Prote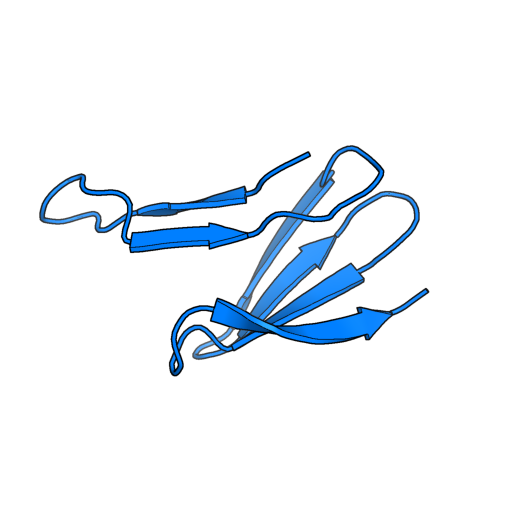in AF-A0ABD0MX18-F1 (afdb_monomer_lite)

Secondary structure (DSSP, 8-state):
--EEEE-TTT--EEEEE---SS-EEEEEEETTEEEEEESS-EEEEETTTTTEEEEEE-

Foldseek 3Di:
DKDWDADPVVRHTQAIRDDDPADQPDWDDDPFWIWTDDPVWIWIFGPVPRGDGPDIDD

pLDDT: mean 87.28, std 5.08, range [69.31, 93.62]

Organism: Cirrhinus mrigala (NCBI:txid683832)

Radius of gyration: 11.09 Å; chains: 1; bounding box: 24×18×35 Å

InterPro domains:
  IPR001680 WD40 repeat [PS50082] (17-48)
  IPR015943 WD40/YVTN repeat-like-containing domain superfamily [G3DSA:2.130.10.10] (1-58)
  IPR036322 WD40-repeat-containing domain superfamily [SSF50978] (2-57)

Structure (mmCIF, N/CA/C/O backbone):
data_AF-A0ABD0MX18-F1
#
_entry.id   AF-A0ABD0MX18-F1
#
loop_
_atom_site.group_PDB
_atom_site.id
_atom_site.type_symbol
_atom_site.label_atom_id
_atom_site.label_alt_id
_atom_site.label_comp_id
_atom_site.label_asym_id
_atom_site.label_entity_id
_atom_site.label_seq_id
_atom_site.pdbx_PDB_ins_code
_atom_site.Cartn_x
_atom_site.Cartn_y
_atom_site.Cartn_z
_atom_site.occupancy
_atom_site.B_iso_or_equiv
_atom_site.auth_seq_id
_atom_site.auth_comp_id
_atom_site.auth_asym_id
_atom_site.auth_atom_id
_atom_site.pdbx_PDB_model_num
ATOM 1 N N . ARG A 1 1 ? 12.891 -0.649 -3.963 1.00 80.88 1 ARG A N 1
ATOM 2 C CA . ARG A 1 1 ? 12.385 0.302 -2.933 1.00 80.88 1 ARG A CA 1
ATOM 3 C C . ARG A 1 1 ? 11.122 -0.272 -2.282 1.00 80.88 1 ARG A C 1
ATOM 5 O O . ARG A 1 1 ? 10.379 -0.959 -2.972 1.00 80.88 1 ARG A O 1
ATOM 12 N N . THR A 1 2 ? 10.884 -0.037 -0.992 1.00 84.56 2 THR A N 1
ATOM 13 C CA . THR A 1 2 ? 9.769 -0.623 -0.220 1.00 84.56 2 THR A CA 1
ATOM 14 C C . THR A 1 2 ? 8.801 0.455 0.273 1.00 84.56 2 THR A C 1
ATOM 16 O O . THR A 1 2 ? 9.215 1.583 0.539 1.00 84.56 2 THR A O 1
ATOM 19 N N . CYS A 1 3 ? 7.520 0.113 0.403 1.00 87.56 3 CYS A N 1
ATOM 20 C CA . CYS A 1 3 ? 6.534 0.909 1.138 1.00 87.56 3 CYS A CA 1
ATOM 21 C C . CYS A 1 3 ? 6.043 0.096 2.331 1.00 87.56 3 CYS A C 1
ATOM 23 O O . CYS A 1 3 ? 5.890 -1.111 2.213 1.00 87.56 3 CYS A O 1
ATOM 25 N N . LYS A 1 4 ? 5.790 0.735 3.469 1.00 89.25 4 LYS A N 1
ATOM 26 C CA . LYS A 1 4 ? 5.295 0.055 4.670 1.00 89.25 4 LYS A CA 1
ATOM 27 C C . LYS A 1 4 ? 3.958 0.642 5.083 1.00 89.25 4 LYS A C 1
ATOM 29 O O . LYS A 1 4 ? 3.766 1.852 4.972 1.00 89.25 4 LYS A O 1
ATOM 34 N N . VAL A 1 5 ? 3.060 -0.209 5.559 1.00 88.12 5 VAL A N 1
ATOM 35 C CA . VAL A 1 5 ? 1.786 0.202 6.151 1.00 88.12 5 VAL A CA 1
ATOM 36 C C . VAL A 1 5 ? 1.872 -0.027 7.649 1.00 88.12 5 VAL A C 1
ATOM 38 O O . VAL A 1 5 ? 2.339 -1.072 8.101 1.00 88.12 5 VAL A O 1
ATOM 41 N N . TRP A 1 6 ? 1.420 0.962 8.406 1.00 90.12 6 TRP A N 1
ATOM 42 C CA . TRP A 1 6 ? 1.552 1.011 9.854 1.00 90.12 6 TRP A CA 1
ATOM 43 C C . TRP A 1 6 ? 0.182 1.151 10.497 1.00 90.12 6 TRP A C 1
ATOM 45 O O . TRP A 1 6 ? -0.688 1.860 9.987 1.00 90.12 6 TRP A O 1
ATOM 55 N N . ASN A 1 7 ? 0.006 0.495 11.635 1.00 88.12 7 ASN A N 1
ATOM 56 C CA . ASN A 1 7 ? -1.128 0.720 12.505 1.00 88.12 7 ASN A CA 1
ATOM 57 C C . ASN A 1 7 ? -0.874 2.010 13.286 1.00 88.12 7 ASN A C 1
ATOM 59 O O . ASN A 1 7 ? 0.088 2.096 14.044 1.00 88.12 7 ASN A O 1
ATOM 63 N N . LEU A 1 8 ? -1.736 3.009 13.114 1.00 88.56 8 LEU A N 1
ATOM 64 C CA . LEU A 1 8 ? -1.571 4.303 13.778 1.00 88.56 8 LEU A CA 1
ATOM 65 C C . LEU A 1 8 ? -1.882 4.259 1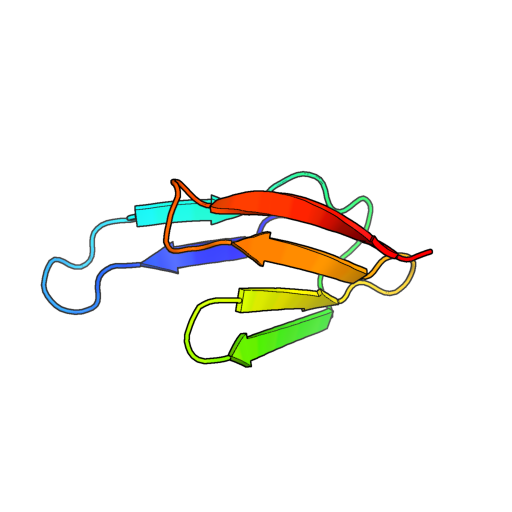5.281 1.00 88.56 8 LEU A C 1
ATOM 67 O O . LEU A 1 8 ? -1.420 5.124 16.014 1.00 88.56 8 LEU A O 1
ATOM 71 N N . VAL A 1 9 ? -2.645 3.264 15.743 1.00 93.12 9 VAL A N 1
ATOM 72 C CA . VAL A 1 9 ? -3.008 3.097 17.157 1.00 93.12 9 VAL A CA 1
ATOM 73 C C . VAL A 1 9 ? -1.884 2.411 17.929 1.00 93.12 9 VAL A C 1
ATOM 75 O O . VAL A 1 9 ? -1.520 2.857 19.010 1.00 93.12 9 VAL A O 1
ATOM 78 N N . THR A 1 10 ? -1.322 1.329 17.382 1.00 93.62 10 THR A N 1
ATOM 79 C CA . THR A 1 10 ? -0.266 0.553 18.059 1.00 93.62 10 THR A CA 1
ATOM 80 C C . THR A 1 10 ? 1.147 0.966 17.653 1.00 93.62 10 THR A C 1
ATOM 82 O O . THR A 1 10 ? 2.111 0.551 18.290 1.00 93.62 10 THR A O 1
ATOM 85 N N . GLY A 1 11 ? 1.292 1.736 16.571 1.00 92.94 11 GLY A N 1
ATOM 86 C CA . GLY A 1 11 ? 2.583 2.081 15.973 1.00 92.94 11 GLY A CA 1
ATOM 87 C C . GLY A 1 11 ? 3.293 0.901 15.302 1.00 92.94 11 GLY A C 1
ATOM 88 O O . GLY A 1 11 ? 4.441 1.036 14.887 1.00 92.94 11 GLY A O 1
ATOM 89 N N . GLN A 1 12 ? 2.647 -0.262 15.202 1.00 92.81 12 GLN A N 1
ATO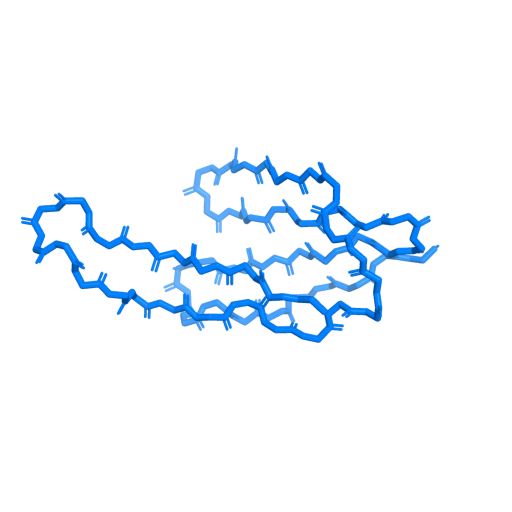M 90 C CA . GLN A 1 12 ? 3.266 -1.461 14.646 1.00 92.81 12 GLN A CA 1
ATOM 91 C C . GLN A 1 12 ? 3.152 -1.502 13.125 1.00 92.81 12 GLN A C 1
ATOM 93 O O . GLN A 1 12 ? 2.143 -1.101 12.540 1.00 92.81 12 GLN A O 1
ATOM 98 N N . GLU A 1 13 ? 4.191 -2.024 12.479 1.00 90.44 13 GLU A N 1
ATOM 99 C CA . GLU A 1 13 ? 4.155 -2.336 11.055 1.00 90.44 13 GLU A CA 1
ATOM 100 C C . GLU A 1 13 ? 3.129 -3.448 10.815 1.00 90.44 13 GLU A C 1
ATOM 102 O O . GLU A 1 13 ? 3.226 -4.531 11.386 1.00 90.44 13 GLU A O 1
ATOM 107 N N . ILE A 1 14 ? 2.140 -3.168 9.969 1.00 87.94 14 ILE A N 1
ATOM 108 C CA . ILE A 1 14 ? 1.148 -4.156 9.542 1.00 87.94 14 ILE A CA 1
ATOM 109 C C . ILE A 1 14 ? 1.736 -4.994 8.405 1.00 87.94 14 ILE A C 1
ATOM 111 O O . ILE A 1 14 ? 1.526 -6.201 8.346 1.00 87.94 14 ILE A O 1
ATOM 115 N N . MET A 1 15 ? 2.434 -4.345 7.466 1.00 86.44 15 MET A N 1
ATOM 116 C CA . MET A 1 15 ? 2.867 -4.978 6.218 1.00 86.44 15 MET A CA 1
ATOM 117 C C . MET A 1 15 ? 3.922 -4.167 5.463 1.00 86.44 15 MET A C 1
ATOM 119 O O . MET A 1 15 ? 3.959 -2.934 5.528 1.00 86.44 15 MET A O 1
ATOM 123 N N . SER A 1 16 ? 4.709 -4.882 4.657 1.00 88.31 16 SER A N 1
ATOM 124 C CA . SER A 1 16 ? 5.750 -4.336 3.785 1.00 88.31 16 SER A CA 1
ATOM 125 C C . SER A 1 16 ? 5.472 -4.668 2.314 1.00 88.31 16 SER A C 1
ATOM 127 O O . SER A 1 16 ? 5.504 -5.821 1.890 1.00 88.31 16 SER A O 1
ATOM 129 N N . LEU A 1 17 ? 5.214 -3.633 1.519 1.00 87.44 17 LEU A N 1
ATOM 130 C CA . LEU A 1 17 ? 4.963 -3.667 0.079 1.00 87.44 17 LEU A CA 1
ATOM 131 C C . LEU A 1 17 ? 6.296 -3.555 -0.676 1.00 87.44 17 LEU A C 1
ATOM 133 O O . LEU A 1 17 ? 6.774 -2.463 -1.010 1.00 87.44 17 LEU A O 1
ATOM 137 N N . GLY A 1 18 ? 6.936 -4.702 -0.891 1.00 85.31 18 GLY A N 1
ATOM 138 C CA . GLY A 1 18 ? 8.227 -4.812 -1.572 1.00 85.31 18 GLY A CA 1
ATOM 139 C C . GLY A 1 18 ? 8.144 -4.995 -3.091 1.00 85.31 18 GLY A C 1
ATOM 140 O O . GLY A 1 18 ? 7.076 -5.086 -3.686 1.00 85.31 18 GLY A O 1
ATOM 141 N N . GLY A 1 19 ? 9.304 -5.074 -3.745 1.00 82.38 19 GLY A N 1
ATOM 142 C CA . GLY A 1 19 ? 9.389 -5.500 -5.149 1.00 82.38 19 GLY A CA 1
ATOM 143 C C . GLY A 1 19 ? 9.271 -4.398 -6.204 1.00 82.38 19 GLY A C 1
ATOM 144 O O . GLY A 1 19 ? 9.128 -4.712 -7.383 1.00 82.38 19 GLY A O 1
ATOM 145 N N . HIS A 1 20 ? 9.345 -3.117 -5.827 1.00 85.19 20 HIS A N 1
ATOM 146 C CA . HIS A 1 20 ? 9.565 -2.052 -6.813 1.00 85.19 20 HIS A CA 1
ATOM 147 C C . HIS A 1 20 ? 11.039 -1.998 -7.227 1.00 85.19 20 HIS A C 1
ATOM 149 O O . HIS A 1 20 ? 11.890 -1.897 -6.331 1.00 85.19 20 HIS A O 1
ATOM 155 N N . PRO A 1 21 ? 11.351 -2.001 -8.539 1.00 82.06 21 PRO A N 1
ATOM 156 C CA . PRO A 1 21 ? 12.731 -1.920 -9.025 1.00 82.06 21 PRO A CA 1
ATOM 157 C C . PRO A 1 21 ? 13.340 -0.549 -8.731 1.00 82.06 21 PRO A C 1
ATOM 159 O O . PRO A 1 21 ? 14.517 -0.439 -8.420 1.00 82.06 21 PRO A O 1
ATOM 162 N N . ASN A 1 22 ? 12.499 0.485 -8.761 1.00 85.69 22 ASN A N 1
ATOM 163 C CA . ASN A 1 22 ? 12.880 1.875 -8.617 1.00 85.69 22 ASN A CA 1
ATOM 164 C C . ASN A 1 22 ? 12.222 2.504 -7.394 1.00 85.69 22 ASN A C 1
ATOM 166 O O . ASN A 1 22 ? 11.425 1.910 -6.660 1.00 85.69 22 ASN A O 1
ATOM 170 N N . ASN A 1 23 ? 12.578 3.760 -7.186 1.00 89.44 23 ASN A N 1
ATOM 171 C CA . ASN A 1 23 ? 12.002 4.602 -6.170 1.00 89.44 23 ASN A CA 1
ATOM 172 C C . ASN A 1 23 ? 10.491 4.852 -6.445 1.00 89.44 23 ASN A C 1
ATOM 174 O O . ASN A 1 23 ? 10.129 5.522 -7.401 1.00 89.44 23 ASN A O 1
ATOM 178 N N . VAL A 1 24 ? 9.604 4.320 -5.588 1.00 89.56 24 VAL A N 1
ATOM 179 C CA . VAL A 1 24 ? 8.165 4.637 -5.427 1.00 89.56 24 VAL A CA 1
ATOM 180 C C . VAL A 1 24 ? 7.897 6.129 -5.188 1.00 89.56 24 VAL A C 1
ATOM 182 O O . VAL A 1 24 ? 7.921 6.599 -4.052 1.00 89.56 24 VAL A O 1
ATOM 185 N N . VAL A 1 25 ? 7.722 6.895 -6.250 1.00 92.00 25 VAL A N 1
ATOM 186 C CA . VAL A 1 25 ? 7.539 8.351 -6.206 1.00 92.00 25 VAL A CA 1
ATOM 187 C C . VAL A 1 25 ? 6.207 8.779 -5.597 1.00 92.00 25 VAL A C 1
ATOM 189 O O . VAL A 1 25 ? 6.107 9.893 -5.098 1.00 92.00 25 VAL A O 1
ATOM 192 N N . SER A 1 26 ? 5.192 7.914 -5.624 1.00 90.00 26 SER A N 1
ATOM 193 C CA . SER A 1 26 ? 3.863 8.248 -5.118 1.00 90.00 26 SER A CA 1
ATOM 194 C C . SER A 1 26 ? 3.124 7.017 -4.604 1.00 90.00 26 SER A C 1
ATOM 196 O O . SER A 1 26 ? 3.338 5.894 -5.071 1.00 90.00 26 SER A O 1
ATOM 198 N N . VAL A 1 27 ? 2.243 7.237 -3.633 1.00 91.06 27 VAL A N 1
ATOM 199 C CA . VAL A 1 27 ? 1.353 6.222 -3.073 1.00 91.06 27 VAL A CA 1
ATOM 200 C C . VAL A 1 27 ? -0.046 6.811 -3.007 1.00 91.06 27 VAL A C 1
ATOM 202 O O . VAL A 1 27 ? -0.230 7.935 -2.546 1.00 91.06 27 VAL A O 1
ATOM 205 N N . ARG A 1 28 ? -1.042 6.047 -3.453 1.00 92.19 28 ARG A N 1
ATOM 206 C CA . ARG A 1 28 ? -2.449 6.424 -3.353 1.00 92.19 28 ARG A CA 1
ATOM 207 C C . ARG A 1 28 ? -3.243 5.302 -2.714 1.00 92.19 28 ARG A C 1
ATOM 209 O O . ARG A 1 28 ? -3.127 4.146 -3.106 1.00 92.19 28 ARG A O 1
ATOM 216 N N . TYR A 1 29 ? -4.084 5.665 -1.763 1.00 88.25 29 TYR A N 1
ATOM 217 C CA . TYR A 1 29 ? -4.991 4.750 -1.093 1.00 88.25 29 TYR A CA 1
ATOM 218 C C . TYR A 1 29 ? -6.414 4.931 -1.628 1.00 88.25 29 TYR A C 1
ATOM 220 O O . TYR A 1 29 ? -6.879 6.051 -1.841 1.00 88.25 29 TYR A O 1
ATOM 228 N N . SER A 1 30 ? -7.105 3.821 -1.834 1.00 86.25 30 SER A N 1
ATOM 229 C CA . SER A 1 30 ? -8.552 3.722 -2.001 1.00 86.25 30 SER A CA 1
ATOM 230 C C . SER A 1 30 ? -9.066 2.711 -0.975 1.00 86.25 30 SER A C 1
ATOM 232 O O . SER A 1 30 ? -8.275 1.911 -0.490 1.00 86.25 30 SER A O 1
ATOM 234 N N . SER A 1 31 ? -10.364 2.712 -0.652 1.00 84.56 31 SER A N 1
ATOM 235 C CA . SER A 1 31 ? -10.983 2.009 0.492 1.00 84.56 31 SER A CA 1
ATOM 236 C C . SER A 1 31 ? -10.512 0.573 0.775 1.00 84.56 31 SER A C 1
ATOM 238 O O . SER A 1 31 ? -10.681 0.096 1.889 1.00 84.56 31 SER A O 1
ATOM 2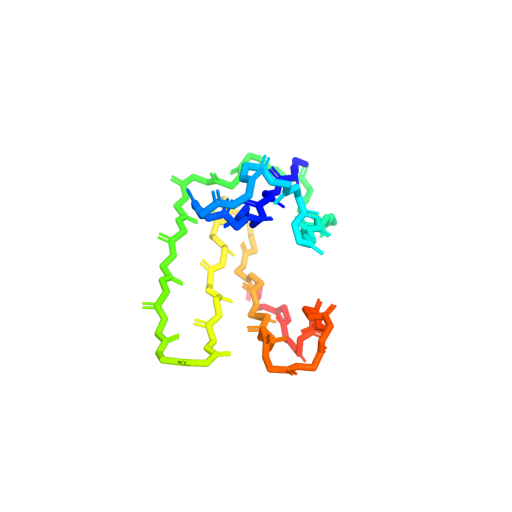40 N N . SER A 1 32 ? -9.964 -0.129 -0.216 1.00 86.38 32 SER A N 1
ATOM 241 C CA . SER A 1 32 ? -9.346 -1.454 -0.056 1.00 86.38 32 SER A CA 1
ATOM 242 C C . SER A 1 32 ? -8.106 -1.701 -0.907 1.00 86.38 32 SER A C 1
ATOM 244 O O . SER A 1 32 ? -7.485 -2.753 -0.802 1.00 86.38 32 SER A O 1
ATOM 246 N N . LEU A 1 33 ? -7.748 -0.741 -1.757 1.00 89.56 33 LEU A N 1
ATOM 247 C CA . LEU A 1 33 ? -6.686 -0.900 -2.734 1.00 89.56 33 LEU A CA 1
ATOM 248 C C . LEU A 1 33 ? -5.631 0.160 -2.502 1.00 89.56 33 LEU A C 1
ATOM 250 O O . LEU A 1 33 ? -5.936 1.351 -2.415 1.00 89.56 33 LEU A O 1
ATOM 254 N N . VAL A 1 34 ? -4.381 -0.273 -2.470 1.00 91.75 34 VAL A N 1
ATOM 255 C CA . VAL A 1 34 ? -3.235 0.624 -2.415 1.00 91.75 34 VAL A CA 1
ATOM 256 C C . VAL A 1 34 ? -2.518 0.588 -3.748 1.00 91.75 34 VAL A C 1
ATOM 258 O O . VAL A 1 34 ? -2.182 -0.467 -4.279 1.00 91.75 34 VAL A O 1
ATOM 261 N N . PHE A 1 35 ? -2.269 1.770 -4.285 1.00 91.62 35 PHE A N 1
ATOM 262 C CA . PHE A 1 35 ? -1.519 1.990 -5.504 1.00 91.62 35 PHE A CA 1
ATOM 263 C C . PHE A 1 35 ? -0.168 2.558 -5.115 1.00 91.62 35 PHE A C 1
ATOM 265 O O . PHE A 1 35 ? -0.075 3.572 -4.430 1.00 91.62 35 PHE A O 1
ATOM 272 N N . THR A 1 36 ? 0.887 1.903 -5.566 1.00 92.44 36 THR A N 1
ATOM 273 C CA . THR A 1 36 ? 2.263 2.360 -5.373 1.00 92.44 36 THR A CA 1
ATOM 274 C C . THR A 1 36 ? 2.868 2.587 -6.745 1.00 92.44 36 THR A C 1
ATOM 276 O O . THR A 1 36 ? 2.886 1.680 -7.577 1.00 92.44 36 THR A O 1
ATOM 279 N N . VAL A 1 37 ? 3.312 3.811 -6.994 1.00 91.00 37 VAL A N 1
ATOM 280 C CA . VAL A 1 37 ? 3.756 4.274 -8.306 1.00 91.00 37 VAL A CA 1
ATOM 281 C C . VAL A 1 37 ? 5.253 4.513 -8.246 1.00 91.00 37 VAL A C 1
ATOM 283 O O . VAL A 1 37 ? 5.729 5.306 -7.436 1.00 91.00 37 VAL A O 1
ATOM 286 N N . SER A 1 38 ? 5.995 3.827 -9.107 1.00 89.31 38 SER A N 1
ATOM 287 C CA . SER A 1 38 ? 7.398 4.109 -9.405 1.00 89.31 38 SER A CA 1
ATOM 288 C C . SER A 1 38 ? 7.516 4.705 -10.808 1.00 89.31 38 SER A C 1
ATOM 290 O O . SER A 1 38 ? 6.537 4.764 -11.546 1.00 89.31 38 SER A O 1
ATOM 292 N N . THR A 1 39 ? 8.716 5.135 -11.189 1.00 87.00 39 THR A N 1
ATOM 293 C CA . THR A 1 39 ? 8.988 5.659 -12.538 1.00 87.00 39 THR A CA 1
ATOM 294 C C . THR A 1 39 ? 8.733 4.648 -13.654 1.00 87.00 39 THR A C 1
ATOM 296 O O . THR A 1 39 ? 8.498 5.052 -14.784 1.00 87.00 39 THR A O 1
ATOM 299 N N . SER A 1 40 ? 8.795 3.350 -13.350 1.00 84.62 40 SER A N 1
ATOM 300 C CA . SER A 1 40 ? 8.697 2.281 -14.352 1.00 84.62 40 SER A CA 1
ATOM 301 C C . SER A 1 40 ? 7.431 1.450 -14.215 1.00 84.62 40 SER A C 1
ATOM 303 O O . SER A 1 40 ? 6.916 0.978 -15.214 1.00 84.62 40 SER A O 1
ATOM 305 N N . TYR A 1 41 ? 6.939 1.253 -12.989 1.00 87.00 41 TYR A N 1
ATOM 306 C CA . TYR A 1 41 ? 5.814 0.361 -12.713 1.00 87.00 41 TYR A CA 1
ATOM 307 C C . TYR A 1 41 ? 4.845 0.952 -11.700 1.00 87.00 41 TYR A C 1
ATOM 309 O O . TYR A 1 41 ? 5.251 1.614 -10.738 1.00 87.00 41 TYR A O 1
ATOM 317 N N . ILE A 1 42 ? 3.573 0.592 -11.851 1.00 91.00 42 ILE A N 1
ATOM 318 C CA . ILE A 1 42 ? 2.534 0.805 -10.844 1.00 91.00 42 ILE A CA 1
ATOM 319 C C . ILE A 1 42 ? 2.140 -0.554 -10.276 1.00 91.00 42 ILE A C 1
ATOM 321 O O . ILE A 1 42 ? 1.699 -1.436 -11.007 1.00 91.00 42 ILE A O 1
ATOM 325 N N . LYS A 1 43 ? 2.266 -0.738 -8.963 1.00 90.31 43 LYS A N 1
ATOM 326 C CA . LYS A 1 43 ? 1.783 -1.943 -8.276 1.00 90.31 43 LYS A CA 1
ATOM 327 C C . LYS A 1 43 ? 0.503 -1.644 -7.516 1.00 90.31 43 LYS A C 1
ATOM 329 O O . LYS A 1 43 ? 0.426 -0.637 -6.806 1.00 90.31 43 LYS A O 1
ATOM 334 N N . VAL A 1 44 ? -0.465 -2.541 -7.670 1.00 91.50 44 VAL A N 1
ATOM 335 C CA . VAL A 1 44 ? -1.767 -2.519 -7.006 1.00 91.50 44 VAL A CA 1
ATOM 336 C C . VAL A 1 44 ? -1.805 -3.628 -5.966 1.00 91.50 44 VAL A C 1
ATOM 338 O O . VAL A 1 44 ? -1.525 -4.790 -6.275 1.00 91.50 44 VAL A O 1
ATOM 341 N N . TRP A 1 45 ? -2.173 -3.261 -4.748 1.00 90.75 45 TRP A N 1
A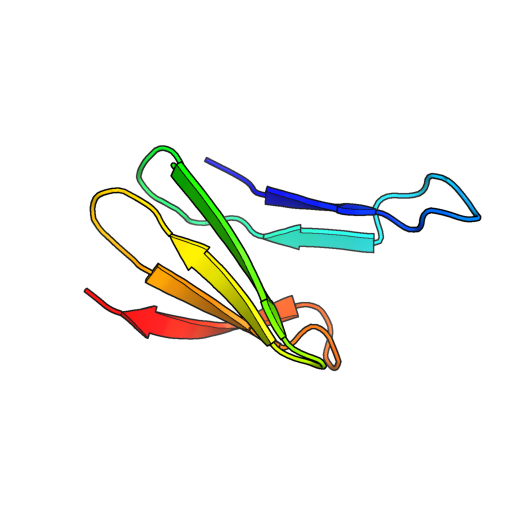TOM 342 C CA . TRP A 1 45 ? -2.162 -4.121 -3.574 1.00 90.75 45 TRP A CA 1
ATOM 343 C C . TRP A 1 45 ? -3.558 -4.191 -2.966 1.00 90.75 45 TRP A C 1
ATOM 345 O O . TRP A 1 45 ? -4.188 -3.145 -2.796 1.00 90.75 45 TRP A O 1
ATOM 355 N N . ASP A 1 46 ? -4.017 -5.394 -2.619 1.00 89.44 46 ASP A N 1
ATOM 356 C CA . ASP A 1 46 ? -5.225 -5.571 -1.807 1.00 89.44 46 ASP A CA 1
ATOM 357 C C . ASP A 1 46 ? -4.840 -5.612 -0.334 1.00 89.44 46 ASP A C 1
ATOM 359 O O . ASP A 1 46 ? -4.192 -6.553 0.119 1.00 89.44 46 ASP A O 1
ATOM 363 N N . ILE A 1 47 ? -5.236 -4.601 0.428 1.00 84.69 47 ILE A N 1
ATOM 364 C CA . ILE A 1 47 ? -4.919 -4.540 1.858 1.00 84.69 47 ILE A CA 1
ATOM 365 C C . ILE A 1 47 ? -5.930 -5.276 2.741 1.00 84.69 47 ILE A C 1
ATOM 367 O O . ILE A 1 47 ? -5.703 -5.377 3.944 1.00 84.69 47 ILE A O 1
ATOM 371 N N . ARG A 1 48 ? -7.030 -5.799 2.179 1.00 82.31 48 ARG A N 1
ATOM 372 C CA . ARG A 1 48 ? -7.977 -6.646 2.923 1.00 82.31 48 ARG A CA 1
ATOM 373 C C . ARG A 1 48 ? -7.409 -8.039 3.175 1.00 82.31 48 ARG A C 1
ATOM 375 O O . ARG A 1 48 ? -7.734 -8.642 4.190 1.00 82.31 48 ARG A O 1
ATOM 382 N N . ASP A 1 49 ? -6.560 -8.520 2.268 1.00 69.94 49 ASP A N 1
ATOM 383 C CA . ASP A 1 49 ? -5.997 -9.872 2.282 1.00 69.94 49 ASP A CA 1
ATOM 384 C C . ASP A 1 49 ? -4.459 -9.826 2.256 1.00 69.94 49 ASP A C 1
ATOM 386 O O . ASP A 1 49 ? -3.806 -10.046 1.234 1.00 69.94 49 ASP A O 1
ATOM 390 N N . SER A 1 50 ? -3.862 -9.459 3.397 1.00 70.56 50 SER A N 1
ATOM 391 C CA . SER A 1 50 ? -2.409 -9.543 3.642 1.00 70.56 50 SER A CA 1
ATOM 392 C C . SER A 1 50 ? -1.500 -8.730 2.688 1.00 70.56 50 SER A C 1
ATOM 394 O O . SER A 1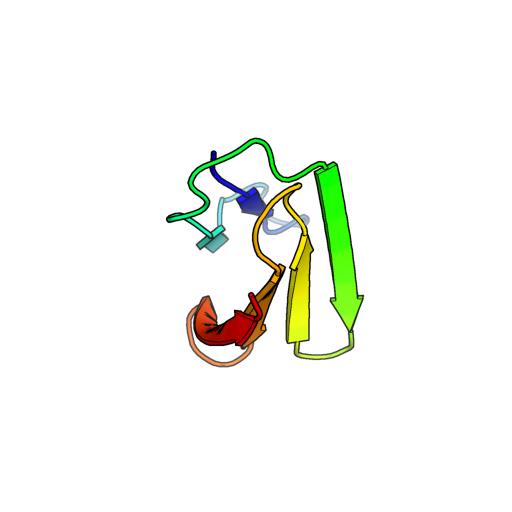 50 ? -0.312 -9.014 2.570 1.00 70.56 50 SER A O 1
ATOM 396 N N . ALA A 1 51 ? -2.012 -7.694 2.007 1.00 69.31 51 ALA A N 1
ATOM 397 C CA . ALA A 1 51 ? -1.269 -6.951 0.973 1.00 69.31 51 ALA A CA 1
ATOM 398 C C . ALA A 1 51 ? -0.710 -7.831 -0.135 1.00 69.31 51 ALA A C 1
ATOM 400 O O . ALA A 1 51 ? 0.452 -7.730 -0.547 1.00 69.31 51 ALA A O 1
ATOM 401 N N . LYS A 1 52 ? -1.572 -8.666 -0.697 1.00 82.69 52 LYS A N 1
ATOM 402 C CA . LYS A 1 52 ? -1.219 -9.355 -1.924 1.00 82.69 52 LYS A CA 1
ATOM 403 C C . LYS A 1 52 ? -1.093 -8.350 -3.071 1.00 82.69 52 LYS A C 1
ATOM 405 O O . LYS A 1 52 ? -1.994 -7.547 -3.326 1.00 82.69 52 LYS A O 1
ATOM 410 N N . CYS A 1 53 ? 0.027 -8.408 -3.793 1.00 86.56 53 CYS A N 1
ATOM 411 C CA . CYS A 1 53 ? 0.177 -7.697 -5.060 1.00 86.56 53 CYS A CA 1
ATOM 412 C C . CYS A 1 53 ? -0.787 -8.324 -6.072 1.00 86.56 53 CYS A C 1
ATOM 414 O O . CYS A 1 53 ? -0.538 -9.424 -6.563 1.00 86.56 53 CYS A O 1
ATOM 416 N N . ILE A 1 54 ? -1.877 -7.629 -6.388 1.00 89.31 54 ILE A N 1
ATOM 417 C CA . ILE A 1 54 ? -2.898 -8.118 -7.320 1.00 89.31 54 ILE A CA 1
ATOM 418 C C . ILE A 1 54 ? -2.416 -7.937 -8.754 1.00 89.31 54 ILE A C 1
ATOM 420 O O . ILE A 1 54 ? -2.619 -8.793 -9.613 1.00 89.31 54 ILE A O 1
ATOM 424 N N . ARG A 1 55 ? -1.792 -6.786 -9.033 1.00 88.00 55 ARG A N 1
ATOM 425 C CA . ARG A 1 55 ? -1.415 -6.413 -10.394 1.00 88.00 55 ARG A CA 1
ATOM 426 C C . ARG A 1 55 ? -0.197 -5.504 -10.407 1.00 88.00 55 ARG A C 1
ATOM 428 O O . ARG A 1 55 ? -0.034 -4.646 -9.544 1.00 88.00 55 ARG A O 1
ATOM 435 N N . THR A 1 56 ? 0.647 -5.705 -11.411 1.00 90.12 56 THR A N 1
ATOM 436 C CA . THR A 1 56 ? 1.725 -4.783 -11.775 1.00 90.12 56 THR A CA 1
ATOM 437 C C . THR A 1 56 ? 1.401 -4.252 -13.166 1.00 90.12 56 THR A C 1
ATOM 439 O O . THR A 1 56 ? 1.155 -5.043 -14.071 1.00 90.12 56 THR A O 1
ATOM 442 N N . LEU A 1 57 ? 1.324 -2.933 -13.301 1.00 86.88 57 LEU A N 1
ATOM 443 C CA . LEU A 1 57 ? 1.134 -2.225 -14.561 1.00 86.88 57 LEU A CA 1
ATOM 444 C C . LEU A 1 57 ? 2.493 -1.682 -15.005 1.00 86.88 57 LEU A C 1
ATOM 446 O O . LEU A 1 57 ? 3.233 -1.141 -14.173 1.00 86.88 57 LEU A O 1
ATOM 450 N N . THR A 1 58 ? 2.794 -1.855 -16.287 1.00 84.19 58 THR A N 1
ATOM 451 C CA . THR A 1 58 ? 4.039 -1.466 -16.956 1.00 84.19 58 THR A CA 1
ATOM 452 C C . THR A 1 58 ? 3.727 -0.558 -18.127 1.00 84.19 58 THR A C 1
ATOM 454 O O . THR A 1 58 ? 2.777 -0.922 -18.857 1.00 84.19 58 THR A O 1
#

Sequence (58 aa):
RTCKVWNLVTGQEIMSLGGHPNNVVSVRYSSSLVFTVSTSYIKVWDIRDSAKCIRTLT